Protein AF-A0A5C7XTY4-F1 (afdb_monomer)

Sequence (101 aa):
LANITTRSIVGGFVQPGQREVLAPFTARYFAAIPGVWERRSSEVAQTVVIGLYPSWDISEDALRAADHFLGGQLPPALRRLVVEGRAGVERSLKARAFDAE

Secondary structure (DSSP, 8-state):
--HHHHHHHHHHH--TT-HHHHTTHHHHHHHHHHHHHHHS-HHHHHHHHHHTS-TT--SHHHHHHHHHHHTS---HHHHHHHHHHHHHHHHHHHHHHHTT-

Foldseek 3Di:
DPLVVLLVVLQPPDDPPCLVVCVVVLLVLLVCLVVLCVPDDPSSSLSNLQSSLPLSPLDPVSLVSLVVSLVDDDDPVSNVSSVVSSVSSVVVNVVVVVVVD

Mean predicted aligned error: 3.04 Å

Structure (mmCIF, N/CA/C/O backbone):
data_AF-A0A5C7XTY4-F1
#
_entry.id   AF-A0A5C7XTY4-F1
#
loop_
_atom_site.group_PDB
_atom_site.id
_atom_site.type_symbol
_atom_site.label_atom_id
_atom_site.label_alt_id
_atom_site.label_comp_id
_atom_site.label_asym_id
_atom_site.label_entity_id
_atom_site.label_seq_id
_atom_site.pdbx_PDB_ins_code
_atom_site.Cartn_x
_atom_site.Cartn_y
_atom_site.Cartn_z
_atom_site.occupancy
_atom_site.B_iso_or_equiv
_atom_site.auth_seq_id
_atom_site.auth_comp_id
_atom_site.auth_asym_id
_atom_site.auth_atom_id
_atom_site.pdbx_PDB_model_num
ATOM 1 N N . LEU A 1 1 ? 15.311 10.224 -14.557 1.00 61.94 1 LEU A N 1
ATOM 2 C CA . LEU A 1 1 ? 15.045 10.985 -13.314 1.00 61.94 1 LEU A CA 1
ATOM 3 C C . LEU A 1 1 ? 16.126 10.612 -12.323 1.00 61.94 1 LEU A C 1
ATOM 5 O O . LEU A 1 1 ? 16.418 9.427 -12.225 1.00 61.94 1 LEU A O 1
ATOM 9 N N . ALA A 1 2 ? 16.726 11.576 -11.628 1.00 81.44 2 ALA A N 1
ATOM 10 C CA . ALA A 1 2 ? 17.618 11.235 -10.527 1.00 81.44 2 ALA A CA 1
ATOM 11 C C . ALA A 1 2 ? 16.810 10.502 -9.438 1.00 81.44 2 ALA A C 1
ATOM 13 O O . ALA A 1 2 ? 15.650 10.850 -9.195 1.00 81.44 2 ALA A O 1
ATOM 14 N N . ASN A 1 3 ? 17.399 9.499 -8.780 1.00 82.94 3 ASN A N 1
ATOM 15 C CA . ASN A 1 3 ? 16.714 8.742 -7.721 1.00 82.94 3 ASN A CA 1
ATOM 16 C C . ASN A 1 3 ? 16.175 9.668 -6.620 1.00 82.94 3 ASN A C 1
ATOM 18 O O . ASN A 1 3 ? 15.078 9.444 -6.107 1.00 82.94 3 ASN A O 1
ATOM 22 N N . ILE A 1 4 ? 16.896 10.759 -6.332 1.00 87.81 4 ILE A N 1
ATOM 23 C CA . ILE A 1 4 ? 16.464 11.776 -5.371 1.00 87.81 4 ILE A CA 1
ATOM 24 C C . ILE A 1 4 ? 15.127 12.415 -5.761 1.00 87.81 4 ILE A C 1
ATOM 26 O O . ILE A 1 4 ? 14.244 12.510 -4.920 1.00 87.81 4 ILE A O 1
ATOM 30 N N . THR A 1 5 ? 14.917 12.753 -7.036 1.00 90.88 5 THR A N 1
ATOM 31 C CA . THR A 1 5 ? 13.664 13.361 -7.503 1.00 90.88 5 THR A CA 1
ATOM 32 C C . THR A 1 5 ? 12.481 12.424 -7.281 1.00 90.88 5 THR A C 1
ATOM 34 O O . THR A 1 5 ? 11.434 12.856 -6.811 1.00 90.88 5 THR A O 1
ATOM 37 N N . THR A 1 6 ? 12.650 11.129 -7.565 1.00 92.12 6 THR A N 1
ATOM 38 C CA . THR A 1 6 ? 11.586 10.139 -7.334 1.00 92.12 6 THR A CA 1
ATOM 39 C C . THR A 1 6 ? 11.259 10.030 -5.850 1.00 92.12 6 THR A C 1
ATOM 41 O O . THR A 1 6 ? 10.090 10.062 -5.478 1.00 92.12 6 THR A O 1
ATOM 44 N N . ARG A 1 7 ? 12.286 9.960 -4.996 1.00 92.81 7 ARG A N 1
ATOM 45 C CA . ARG A 1 7 ? 12.114 9.905 -3.541 1.00 92.81 7 ARG A CA 1
ATOM 46 C C . ARG A 1 7 ? 11.392 11.144 -3.008 1.00 92.81 7 ARG A C 1
ATOM 48 O O . ARG A 1 7 ? 10.486 10.995 -2.197 1.00 92.81 7 ARG A O 1
ATOM 55 N N . SER A 1 8 ? 11.749 12.336 -3.487 1.00 93.69 8 SER A 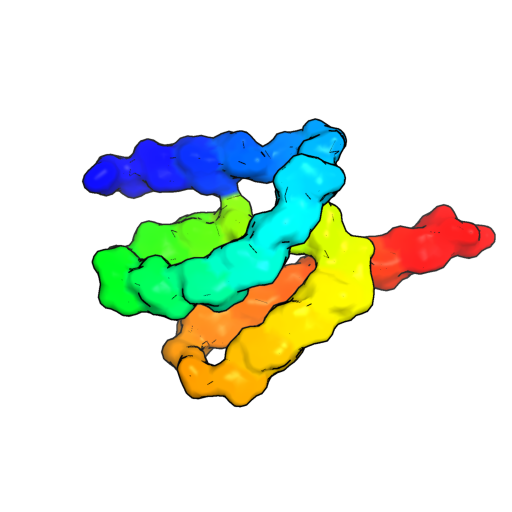N 1
ATOM 56 C CA . SER A 1 8 ? 11.096 13.592 -3.102 1.00 93.69 8 SER A CA 1
ATOM 57 C C . SER A 1 8 ? 9.624 13.632 -3.515 1.00 93.69 8 SER A C 1
ATOM 59 O O . SER A 1 8 ? 8.787 14.024 -2.709 1.00 93.69 8 SER A O 1
ATOM 61 N N . ILE A 1 9 ? 9.291 13.188 -4.733 1.00 93.69 9 ILE A N 1
ATOM 62 C CA . ILE A 1 9 ? 7.895 13.119 -5.198 1.00 93.69 9 ILE A CA 1
ATOM 63 C C . ILE A 1 9 ? 7.094 12.134 -4.343 1.00 93.69 9 ILE A C 1
ATOM 65 O O . ILE A 1 9 ? 6.014 12.472 -3.868 1.00 93.69 9 ILE A O 1
ATOM 69 N N . VAL A 1 10 ? 7.634 10.933 -4.122 1.00 94.69 10 VAL A N 1
ATOM 70 C CA . VAL A 1 10 ? 6.978 9.892 -3.321 1.00 94.69 10 VAL A CA 1
ATOM 71 C C . VAL A 1 10 ? 6.742 10.373 -1.888 1.00 94.69 10 VAL A C 1
ATOM 73 O O . VAL A 1 10 ? 5.622 10.288 -1.397 1.00 94.69 10 VAL A O 1
ATOM 76 N N . GLY A 1 11 ? 7.761 10.946 -1.243 1.00 93.56 11 GLY A N 1
ATOM 77 C CA . GLY A 1 11 ? 7.645 11.466 0.122 1.00 93.56 11 GLY A CA 1
ATOM 78 C C . GLY A 1 11 ? 6.699 12.663 0.260 1.00 93.56 11 GLY A C 1
ATOM 79 O O . GLY A 1 11 ? 6.198 12.913 1.350 1.00 93.56 11 GLY A O 1
ATOM 80 N N . GLY A 1 12 ? 6.432 13.393 -0.827 1.00 94.12 12 GLY A N 1
ATOM 81 C CA . GLY A 1 12 ? 5.504 14.524 -0.834 1.00 94.12 12 GLY A CA 1
ATOM 82 C C . GLY A 1 12 ? 4.035 14.145 -1.037 1.00 94.12 12 GLY A C 1
ATOM 83 O O . GLY A 1 12 ? 3.169 14.976 -0.773 1.00 94.12 12 GLY A O 1
ATOM 84 N N . PHE A 1 13 ? 3.742 12.926 -1.502 1.00 95.12 13 PHE A N 1
ATOM 85 C CA . PHE A 1 13 ? 2.400 12.545 -1.956 1.00 95.12 13 PHE A CA 1
ATOM 86 C C . PHE A 1 13 ? 1.379 12.415 -0.819 1.00 95.12 13 PHE A C 1
ATOM 88 O O . PHE A 1 13 ? 0.233 12.829 -0.970 1.00 95.12 13 PHE A O 1
ATOM 95 N N . VAL A 1 14 ? 1.790 11.845 0.315 1.00 92.94 14 VAL A N 1
ATOM 96 C CA . VAL A 1 14 ? 0.919 11.631 1.474 1.00 92.94 14 VAL A CA 1
ATOM 97 C C . VAL A 1 14 ? 1.179 12.727 2.497 1.00 92.94 14 VAL A C 1
ATOM 99 O O . VAL A 1 14 ? 2.258 12.765 3.084 1.00 92.94 14 VAL A O 1
ATOM 102 N N . GLN A 1 15 ? 0.192 13.591 2.744 1.00 92.44 15 GLN A N 1
ATOM 103 C CA . GLN A 1 15 ? 0.251 14.573 3.830 1.00 92.44 15 GLN A CA 1
ATOM 104 C C . GLN A 1 15 ? -0.833 14.317 4.887 1.00 92.44 15 GLN A C 1
ATOM 106 O O . GLN A 1 15 ? -1.915 13.806 4.568 1.00 92.44 15 GLN A O 1
ATOM 111 N N . PRO A 1 16 ? -0.583 14.686 6.158 1.00 90.38 16 PRO A N 1
ATOM 112 C CA . PRO A 1 16 ? -1.599 14.631 7.203 1.00 90.38 16 PRO A CA 1
ATOM 113 C C . PRO A 1 16 ? -2.884 15.366 6.796 1.00 90.38 16 PRO A C 1
ATOM 115 O O . PRO A 1 16 ? -2.843 16.430 6.186 1.00 90.38 16 PRO A O 1
ATOM 118 N N . GLY A 1 17 ? -4.040 14.788 7.130 1.00 91.94 17 GLY A N 1
ATOM 119 C CA . GLY A 1 17 ? -5.352 15.381 6.838 1.00 91.94 17 GLY A CA 1
ATOM 120 C C . GLY A 1 17 ? -5.897 15.140 5.423 1.00 91.94 17 GLY A C 1
ATOM 121 O O . GLY A 1 17 ? -7.060 15.428 5.182 1.00 91.94 17 GLY A O 1
ATOM 122 N N . GLN A 1 18 ? -5.134 14.543 4.500 1.00 94.19 18 GLN A N 1
ATOM 123 C CA . GLN A 1 18 ? -5.573 14.345 3.105 1.00 94.19 18 GLN A CA 1
ATOM 124 C C . GLN A 1 18 ? -6.314 13.023 2.831 1.00 94.19 18 GLN A C 1
ATOM 126 O O . GLN A 1 18 ? -6.460 12.632 1.675 1.00 94.19 18 GLN A O 1
ATOM 131 N N . ARG A 1 19 ? -6.786 12.312 3.864 1.00 91.75 19 ARG A N 1
ATOM 132 C CA . ARG A 1 19 ? -7.350 10.952 3.715 1.00 91.75 19 ARG A CA 1
ATOM 133 C C . ARG A 1 19 ? -8.477 10.881 2.679 1.00 91.75 19 ARG A C 1
ATOM 135 O O . ARG A 1 19 ? -8.469 9.979 1.852 1.00 91.75 19 ARG A O 1
ATOM 142 N N . GLU A 1 20 ? -9.399 11.842 2.694 1.00 93.19 20 GLU A N 1
ATOM 143 C CA . GLU A 1 20 ? -10.546 11.874 1.773 1.00 93.19 20 GLU A CA 1
ATOM 144 C C . GLU A 1 20 ? -10.113 12.057 0.311 1.00 93.19 20 GLU A C 1
ATOM 146 O O . GLU A 1 20 ? -10.555 11.321 -0.568 1.00 93.19 20 GLU A O 1
ATOM 151 N N . VAL A 1 21 ? -9.183 12.981 0.050 1.00 96.50 21 VAL A N 1
ATOM 152 C CA . VAL A 1 21 ? -8.649 13.235 -1.301 1.00 96.50 21 VAL A CA 1
ATOM 153 C C . VAL A 1 21 ? -7.819 12.049 -1.806 1.00 96.50 21 VAL A C 1
ATOM 155 O O . VAL A 1 21 ? -7.773 11.781 -3.008 1.00 96.50 21 VAL A O 1
ATOM 158 N N . LEU A 1 22 ? -7.179 11.318 -0.891 1.00 96.44 22 LEU 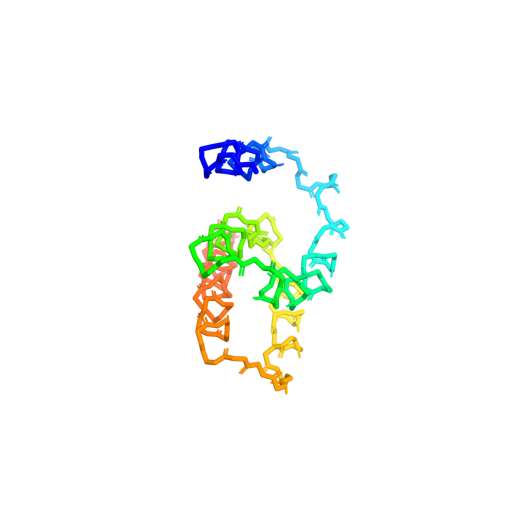A N 1
ATOM 159 C CA . LEU A 1 22 ? -6.367 10.146 -1.201 1.00 96.44 22 LEU A CA 1
ATOM 160 C C . LEU A 1 22 ? -7.182 8.851 -1.346 1.00 96.44 22 LEU A C 1
ATOM 162 O O . LEU A 1 22 ? -6.651 7.876 -1.877 1.00 96.44 22 LEU A O 1
ATOM 166 N N . ALA A 1 23 ? -8.458 8.820 -0.949 1.00 94.38 23 ALA A N 1
ATOM 167 C CA . ALA A 1 23 ? -9.287 7.611 -0.989 1.00 94.38 23 ALA A CA 1
ATOM 168 C C . ALA A 1 23 ? -9.296 6.893 -2.362 1.00 94.38 23 ALA A C 1
ATOM 170 O O . ALA A 1 23 ? -9.117 5.674 -2.400 1.00 94.38 23 ALA A O 1
ATOM 171 N N . PRO A 1 24 ? -9.374 7.588 -3.518 1.00 96.12 24 PRO A N 1
ATOM 172 C CA . PRO A 1 24 ? -9.333 6.922 -4.824 1.00 96.12 24 PRO A CA 1
ATOM 173 C C . PRO A 1 24 ? -7.982 6.266 -5.151 1.00 96.12 24 PRO A C 1
ATOM 175 O O . PRO A 1 24 ? -7.886 5.478 -6.096 1.00 96.12 24 PRO A O 1
ATOM 178 N N . PHE A 1 25 ? -6.912 6.618 -4.433 1.00 97.19 25 PHE A N 1
ATOM 179 C CA . PHE A 1 25 ? -5.558 6.183 -4.754 1.00 97.19 25 PHE A CA 1
ATOM 180 C C . PHE A 1 25 ? -5.207 4.798 -4.215 1.00 97.19 25 PHE A C 1
ATOM 182 O O . PHE A 1 25 ? -4.275 4.205 -4.747 1.00 97.19 25 PHE A O 1
ATOM 189 N N . THR A 1 26 ? -5.970 4.231 -3.274 1.00 97.25 26 THR A N 1
ATOM 190 C CA . THR A 1 26 ? -5.781 2.836 -2.832 1.00 97.25 26 THR A CA 1
ATOM 191 C C . THR A 1 26 ? -5.933 1.873 -4.013 1.00 97.25 26 THR A C 1
ATOM 193 O O . THR A 1 26 ? -5.027 1.099 -4.323 1.00 97.25 26 THR A O 1
ATOM 196 N N . ALA A 1 27 ? -7.038 1.978 -4.759 1.00 97.06 27 ALA A N 1
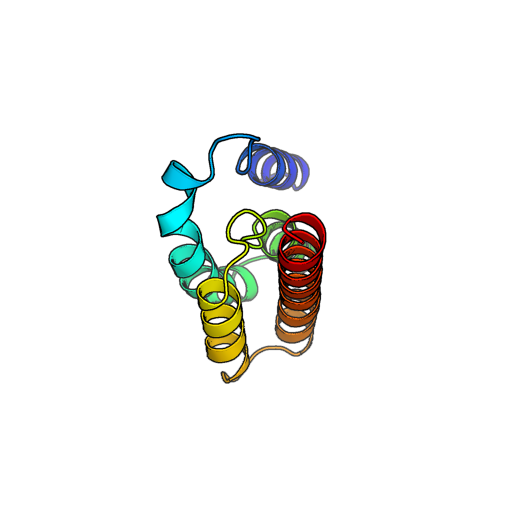ATOM 197 C CA . ALA A 1 27 ? -7.271 1.146 -5.940 1.00 97.06 27 ALA A CA 1
ATOM 198 C C . ALA A 1 27 ? -6.261 1.439 -7.065 1.00 97.06 27 ALA A C 1
ATOM 200 O O . ALA A 1 27 ? -5.736 0.522 -7.700 1.00 97.06 27 ALA A O 1
ATOM 201 N N . ARG A 1 28 ? -5.938 2.723 -7.291 1.00 98.00 28 ARG A N 1
ATOM 202 C CA . ARG A 1 28 ? -4.961 3.130 -8.317 1.00 98.00 28 ARG A CA 1
ATOM 203 C C . ARG A 1 28 ? -3.555 2.623 -8.015 1.00 98.00 28 ARG A C 1
ATOM 205 O O . ARG A 1 28 ? -2.838 2.277 -8.948 1.00 98.00 28 ARG A O 1
ATOM 212 N N . TYR A 1 29 ? -3.169 2.567 -6.743 1.00 98.38 29 TYR A N 1
ATOM 213 C CA . TYR A 1 29 ? -1.890 2.019 -6.311 1.00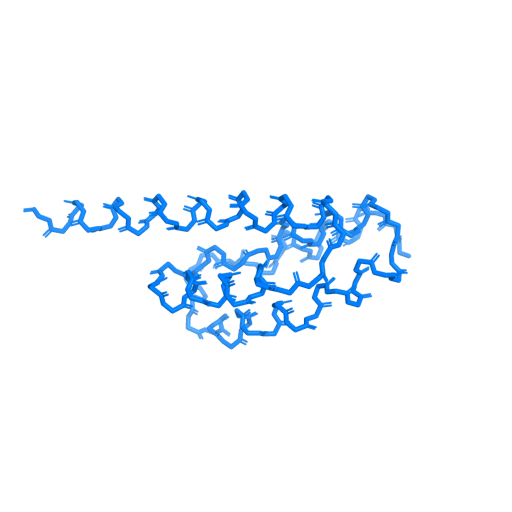 98.38 29 TYR A CA 1
ATOM 214 C C . TYR A 1 29 ? -1.760 0.556 -6.748 1.00 98.38 29 TYR A C 1
ATOM 216 O O . TYR A 1 29 ? -0.857 0.235 -7.522 1.00 98.38 29 TYR A O 1
ATOM 224 N N . PHE A 1 30 ? -2.700 -0.310 -6.354 1.00 98.38 30 PHE A N 1
ATOM 225 C CA . PHE A 1 30 ? -2.638 -1.736 -6.697 1.00 98.38 30 PHE A CA 1
ATOM 226 C C . PHE A 1 30 ? -2.716 -1.993 -8.207 1.00 98.38 30 PHE A C 1
ATOM 228 O O . PHE A 1 30 ? -2.036 -2.886 -8.707 1.00 98.38 30 PHE A O 1
ATOM 235 N N . ALA A 1 31 ? -3.465 -1.175 -8.952 1.00 98.06 31 ALA A N 1
ATOM 236 C CA . ALA A 1 31 ? -3.495 -1.252 -10.411 1.00 98.06 31 ALA A CA 1
ATOM 237 C C . ALA A 1 31 ? -2.159 -0.843 -11.067 1.00 98.06 31 ALA A C 1
ATOM 239 O O . ALA A 1 31 ? -1.790 -1.374 -12.114 1.00 98.06 31 ALA A O 1
ATOM 240 N N . ALA A 1 32 ? -1.424 0.105 -10.477 1.00 97.75 32 ALA A N 1
ATOM 241 C CA . ALA A 1 32 ? -0.233 0.693 -11.089 1.00 97.75 32 ALA A CA 1
ATOM 242 C C . ALA A 1 32 ? 1.074 -0.046 -10.759 1.00 97.75 32 ALA A C 1
ATOM 244 O O . ALA A 1 32 ? 1.970 -0.101 -11.610 1.00 97.75 32 ALA A O 1
ATOM 245 N N . ILE A 1 33 ? 1.219 -0.589 -9.542 1.00 97.81 33 ILE A N 1
ATOM 246 C CA . ILE A 1 33 ? 2.511 -1.117 -9.075 1.00 97.81 33 ILE A CA 1
ATOM 247 C C . ILE A 1 33 ? 3.092 -2.281 -9.897 1.00 97.81 33 ILE A C 1
ATOM 249 O O . ILE A 1 33 ? 4.319 -2.295 -10.020 1.00 97.81 33 ILE A O 1
ATOM 253 N N . PRO A 1 34 ? 2.321 -3.194 -10.535 1.00 97.19 34 PRO A N 1
ATOM 254 C CA . PRO A 1 34 ? 2.916 -4.217 -11.402 1.00 97.19 34 PRO A CA 1
ATOM 255 C C . PRO A 1 34 ? 3.682 -3.595 -12.572 1.00 97.19 34 PRO A C 1
ATOM 257 O O . PRO A 1 34 ? 4.853 -3.894 -12.794 1.00 97.19 34 PRO A O 1
ATOM 260 N N . GLY A 1 35 ? 3.073 -2.617 -13.249 1.00 97.06 35 GLY A N 1
ATOM 261 C CA . GLY A 1 35 ? 3.716 -1.928 -14.364 1.00 97.06 35 GLY A CA 1
ATOM 262 C C . GLY A 1 35 ? 4.910 -1.067 -13.937 1.00 97.06 35 GLY A C 1
ATOM 263 O O . GLY A 1 35 ? 5.856 -0.890 -14.704 1.00 97.06 35 GLY A O 1
ATOM 264 N N . VAL A 1 36 ? 4.902 -0.518 -12.718 1.00 96.31 36 VAL A N 1
ATOM 265 C CA . VAL A 1 36 ? 6.089 0.158 -12.162 1.00 96.31 36 VAL A CA 1
ATOM 266 C C . VAL A 1 36 ? 7.223 -0.843 -11.960 1.00 96.31 36 VAL A C 1
ATOM 268 O O . VAL A 1 36 ? 8.358 -0.545 -12.332 1.00 96.31 36 VAL A O 1
ATOM 271 N N . TRP A 1 37 ? 6.911 -2.014 -11.404 1.00 97.00 37 TRP A N 1
ATOM 272 C CA . TRP A 1 37 ? 7.875 -3.073 -11.129 1.00 97.00 37 TRP A CA 1
ATOM 273 C C . TRP A 1 37 ? 8.555 -3.596 -12.396 1.00 97.00 37 TRP A C 1
ATOM 275 O O . TRP A 1 37 ? 9.759 -3.826 -12.397 1.00 97.00 37 TRP A O 1
ATOM 285 N N . GLU A 1 38 ? 7.803 -3.725 -13.488 1.00 96.38 38 GLU A N 1
ATOM 286 C CA . GLU A 1 38 ? 8.320 -4.184 -14.782 1.00 96.38 38 GLU A CA 1
ATOM 287 C C . GLU A 1 38 ? 9.228 -3.157 -15.472 1.00 96.38 38 GLU A C 1
ATOM 289 O O . GLU A 1 38 ? 10.199 -3.523 -16.131 1.00 96.38 38 GLU A O 1
ATOM 294 N N . ARG A 1 39 ? 8.914 -1.859 -15.358 1.00 95.50 39 ARG A N 1
ATOM 295 C CA . ARG A 1 39 ? 9.552 -0.810 -16.178 1.00 95.50 39 ARG A CA 1
ATOM 296 C C . ARG A 1 39 ? 10.677 -0.050 -15.486 1.00 95.50 39 ARG A C 1
ATOM 298 O O . ARG A 1 39 ? 11.361 0.744 -16.136 1.00 95.50 39 ARG A O 1
ATOM 305 N N . ARG A 1 40 ? 10.815 -0.167 -14.166 1.00 94.50 40 ARG A N 1
ATOM 306 C CA . ARG A 1 40 ? 11.782 0.610 -13.378 1.00 94.50 40 ARG A CA 1
ATOM 307 C C . ARG A 1 40 ? 12.885 -0.284 -12.834 1.00 94.50 40 ARG A C 1
ATOM 309 O O . ARG A 1 40 ? 12.719 -1.488 -12.695 1.00 94.50 40 ARG A O 1
ATOM 316 N N . SER A 1 41 ? 14.022 0.326 -12.502 1.00 94.56 41 SER A N 1
ATOM 317 C CA . SER A 1 41 ? 15.062 -0.380 -11.756 1.00 94.56 41 SER A CA 1
ATOM 318 C C . SER A 1 41 ? 14.510 -0.862 -10.414 1.00 94.56 41 SER A C 1
ATOM 320 O O . SER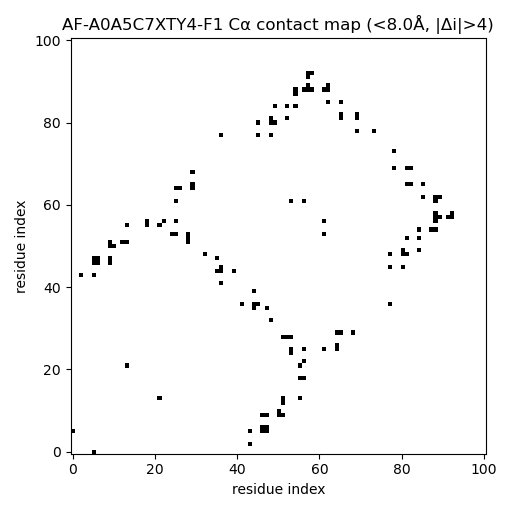 A 1 41 ? 13.610 -0.236 -9.849 1.00 94.56 41 SER A O 1
ATOM 322 N N . SER A 1 42 ? 15.086 -1.942 -9.880 1.00 93.50 42 SER A N 1
ATOM 323 C CA . SER A 1 42 ? 14.674 -2.509 -8.589 1.00 93.50 42 SER A CA 1
ATOM 324 C C . SER A 1 42 ? 14.656 -1.457 -7.471 1.00 93.50 42 SER A C 1
ATOM 326 O O . SER A 1 42 ? 13.697 -1.383 -6.712 1.00 93.50 42 SER A O 1
ATOM 328 N N . GLU A 1 43 ? 15.662 -0.580 -7.407 1.00 94.56 43 GLU A N 1
ATOM 329 C CA . GLU A 1 43 ? 15.736 0.495 -6.406 1.00 94.56 43 GLU A CA 1
ATOM 330 C C . GLU A 1 43 ? 14.574 1.501 -6.525 1.00 94.56 43 GLU A C 1
ATOM 332 O O . GLU A 1 43 ? 13.942 1.867 -5.528 1.00 94.56 43 GLU A O 1
ATOM 337 N N . VAL A 1 44 ? 14.259 1.936 -7.749 1.00 95.25 44 VAL A N 1
ATOM 338 C CA . VAL A 1 44 ? 13.171 2.890 -8.003 1.00 95.25 44 VAL A CA 1
ATOM 339 C C . VAL A 1 44 ? 11.815 2.236 -7.751 1.00 95.25 44 VAL A C 1
ATOM 341 O O . VAL A 1 44 ? 10.960 2.844 -7.108 1.00 95.25 44 VAL A O 1
ATOM 344 N N . ALA A 1 45 ? 11.621 0.997 -8.208 1.00 96.56 45 ALA A N 1
ATOM 345 C CA . ALA A 1 45 ? 10.394 0.245 -7.980 1.00 96.56 45 ALA A CA 1
ATOM 346 C C . ALA A 1 45 ? 10.130 0.046 -6.481 1.00 96.56 45 ALA A C 1
ATOM 348 O O . AL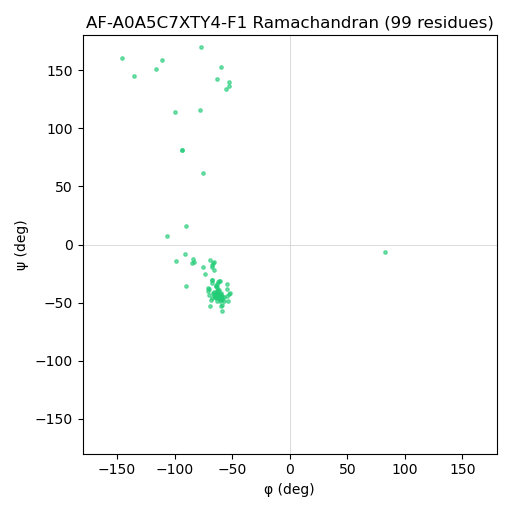A A 1 45 ? 9.037 0.353 -6.015 1.00 96.56 45 ALA A O 1
ATOM 349 N N . GLN A 1 46 ? 11.141 -0.366 -5.709 1.00 97.12 46 GLN A N 1
ATOM 350 C CA . GLN A 1 46 ? 11.038 -0.499 -4.252 1.00 97.12 46 GLN A CA 1
ATOM 351 C C . GLN A 1 46 ? 10.675 0.828 -3.579 1.00 97.12 46 GLN A C 1
ATOM 353 O O . GLN A 1 46 ? 9.763 0.866 -2.757 1.00 97.12 46 GLN A O 1
ATOM 358 N N . THR A 1 47 ? 11.334 1.927 -3.966 1.00 96.69 47 THR A N 1
ATOM 359 C CA . THR A 1 47 ? 11.040 3.267 -3.428 1.00 96.69 47 THR A CA 1
ATOM 360 C C . THR A 1 47 ? 9.572 3.645 -3.640 1.00 96.69 47 THR A C 1
ATOM 362 O O . THR A 1 47 ? 8.924 4.131 -2.715 1.00 96.69 47 THR A O 1
ATOM 365 N N . VAL A 1 48 ? 9.037 3.397 -4.839 1.00 96.94 48 VAL A N 1
ATOM 366 C CA . VAL A 1 48 ? 7.638 3.695 -5.175 1.00 96.94 48 VAL A CA 1
ATOM 367 C C . VAL A 1 48 ? 6.673 2.783 -4.418 1.00 96.94 48 VAL A C 1
ATOM 369 O O . VAL A 1 48 ? 5.721 3.279 -3.826 1.00 96.94 48 VAL A O 1
ATOM 372 N N . VAL A 1 49 ? 6.915 1.469 -4.409 1.00 98.00 49 VAL A N 1
ATOM 373 C CA . VAL A 1 49 ? 6.026 0.492 -3.757 1.00 98.00 49 VAL A CA 1
ATOM 374 C C . VAL A 1 49 ? 5.926 0.764 -2.260 1.00 98.00 49 VAL A C 1
ATOM 376 O O . VAL A 1 49 ? 4.816 0.798 -1.738 1.00 98.00 49 VAL A O 1
ATOM 379 N N . ILE A 1 50 ? 7.056 0.995 -1.587 1.00 97.25 50 ILE A N 1
ATOM 380 C CA . ILE A 1 50 ? 7.090 1.249 -0.142 1.00 97.25 50 ILE A CA 1
ATOM 381 C C . ILE A 1 50 ? 6.474 2.612 0.173 1.00 97.25 50 ILE A C 1
ATOM 383 O O . ILE A 1 50 ? 5.584 2.711 1.011 1.00 97.25 50 ILE A O 1
ATOM 387 N N . GLY A 1 51 ? 6.943 3.672 -0.489 1.00 96.19 51 GLY A N 1
ATOM 388 C CA . GLY A 1 51 ? 6.569 5.033 -0.112 1.00 96.19 51 GLY A CA 1
ATOM 389 C C . GLY A 1 51 ? 5.156 5.444 -0.528 1.00 96.19 51 GLY A C 1
ATOM 390 O O . GLY A 1 51 ? 4.619 6.381 0.052 1.00 96.19 51 GLY A O 1
ATOM 391 N N . LEU A 1 52 ? 4.545 4.753 -1.498 1.00 97.38 52 LEU A N 1
ATOM 392 C CA . LEU A 1 52 ? 3.156 4.992 -1.910 1.00 97.38 52 LEU A CA 1
ATOM 393 C C . LEU A 1 52 ? 2.179 3.908 -1.442 1.00 97.38 52 LEU A C 1
ATOM 395 O O . LEU A 1 52 ? 1.021 3.947 -1.857 1.00 97.38 52 LEU A O 1
ATOM 399 N N . TYR A 1 53 ? 2.606 2.951 -0.610 1.00 98.00 53 TYR A N 1
ATOM 400 C CA . TYR A 1 53 ? 1.669 1.991 -0.025 1.00 98.00 53 TYR A CA 1
ATOM 401 C C . TYR A 1 53 ? 0.546 2.753 0.712 1.00 98.00 53 TYR A C 1
ATOM 403 O O . TYR A 1 53 ? 0.869 3.687 1.453 1.00 98.00 53 TYR A O 1
ATOM 411 N N . PRO A 1 54 ? -0.745 2.401 0.530 1.00 97.31 54 PRO A N 1
ATOM 412 C CA . PRO A 1 54 ? -1.891 3.215 0.948 1.00 97.31 54 PRO A CA 1
ATOM 413 C C . PRO A 1 54 ? -2.145 3.182 2.463 1.00 97.31 54 PRO A C 1
ATOM 415 O O . PRO A 1 54 ? -3.197 2.775 2.939 1.00 97.31 54 PRO A O 1
ATOM 418 N N . SER A 1 55 ? -1.176 3.647 3.250 1.00 94.56 55 SER A N 1
ATOM 419 C CA . SER A 1 55 ? -1.213 3.670 4.718 1.00 94.56 55 SER A CA 1
ATOM 420 C C . SER A 1 55 ? -2.223 4.666 5.299 1.00 94.56 55 SER A C 1
ATOM 422 O O . SER A 1 55 ? -2.529 4.612 6.490 1.00 94.56 55 SER A O 1
ATOM 424 N N . TRP A 1 56 ? -2.759 5.575 4.478 1.00 94.69 56 TRP A N 1
ATOM 425 C CA . TRP A 1 56 ? -3.847 6.479 4.860 1.00 94.69 56 TRP A CA 1
ATOM 426 C C . TRP A 1 56 ? -5.203 5.766 4.964 1.00 94.69 56 TRP A C 1
ATOM 428 O O . TRP A 1 56 ? -6.073 6.228 5.709 1.00 94.69 56 TRP A O 1
ATOM 438 N N . ASP A 1 57 ? -5.376 4.657 4.242 1.00 96.19 57 ASP A N 1
ATOM 439 C CA . ASP A 1 57 ? -6.601 3.867 4.177 1.00 96.19 57 ASP A CA 1
ATOM 440 C C . ASP A 1 57 ? -6.538 2.728 5.201 1.00 96.19 57 ASP A C 1
ATOM 442 O O . ASP A 1 57 ? -6.149 1.597 4.919 1.00 96.19 57 ASP A O 1
ATOM 446 N N . ILE A 1 58 ? -6.847 3.069 6.452 1.00 95.75 58 ILE A N 1
ATOM 447 C CA . ILE A 1 58 ? -6.886 2.114 7.564 1.00 95.75 58 ILE A CA 1
ATOM 448 C C . ILE A 1 58 ? -8.324 1.617 7.694 1.00 95.75 58 ILE A C 1
ATOM 450 O O . ILE A 1 58 ? -9.105 2.144 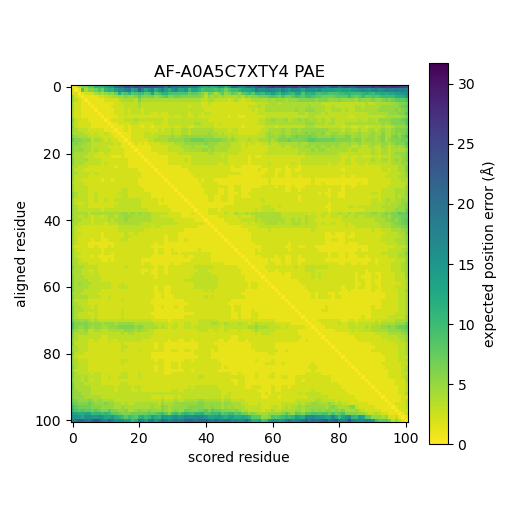8.490 1.00 95.75 58 ILE A O 1
ATOM 454 N N . SER A 1 59 ? -8.663 0.648 6.847 1.00 95.81 59 SER A N 1
ATOM 455 C CA . SER A 1 59 ? -9.989 0.046 6.722 1.00 95.81 59 SER A CA 1
ATOM 456 C C . SER A 1 59 ? -9.888 -1.443 6.369 1.00 95.81 59 SER A C 1
ATOM 458 O O . SER A 1 59 ? -8.872 -1.910 5.849 1.00 95.81 59 SER A O 1
ATOM 460 N N . GLU A 1 60 ? -10.962 -2.194 6.615 1.00 97.06 60 GLU A N 1
ATOM 461 C CA . GLU A 1 60 ? -11.081 -3.583 6.145 1.00 97.06 60 GLU A CA 1
ATOM 462 C C . GLU A 1 60 ? -11.051 -3.671 4.609 1.00 97.06 60 GLU A C 1
ATOM 464 O O . GLU A 1 60 ? -10.516 -4.621 4.040 1.00 97.06 60 GLU A O 1
ATOM 469 N N . ASP A 1 61 ? -11.573 -2.655 3.913 1.00 96.50 61 ASP A N 1
ATOM 470 C CA . ASP A 1 61 ? -11.529 -2.575 2.451 1.00 96.50 61 ASP A CA 1
ATOM 471 C C . ASP A 1 61 ? -10.101 -2.494 1.909 1.00 96.50 61 ASP A C 1
ATOM 473 O O . ASP A 1 61 ? -9.777 -3.169 0.929 1.00 96.50 61 ASP A O 1
ATOM 477 N N . ALA A 1 62 ? -9.221 -1.742 2.573 1.00 96.56 62 ALA A N 1
ATOM 478 C CA . ALA A 1 62 ? -7.810 -1.684 2.211 1.00 96.56 62 ALA A CA 1
ATOM 479 C C . ALA A 1 62 ? -7.112 -3.043 2.376 1.00 96.56 62 ALA A C 1
ATOM 481 O O . ALA A 1 62 ? -6.328 -3.446 1.511 1.00 96.56 62 ALA A O 1
ATOM 482 N N . LEU A 1 63 ? -7.426 -3.782 3.449 1.00 98.31 63 LEU A N 1
ATOM 483 C CA . LEU A 1 63 ? -6.910 -5.139 3.655 1.00 98.31 63 LEU A CA 1
ATOM 484 C C . LEU A 1 63 ? -7.415 -6.094 2.569 1.00 98.31 63 LEU A C 1
ATOM 486 O O . LEU A 1 63 ? -6.610 -6.814 1.978 1.00 98.31 63 LEU A O 1
ATOM 490 N N . ARG A 1 64 ? -8.709 -6.034 2.226 1.00 98.44 64 ARG A N 1
ATOM 491 C CA . ARG A 1 64 ? -9.290 -6.815 1.122 1.00 98.44 64 ARG A CA 1
ATOM 492 C C . ARG A 1 64 ? -8.640 -6.499 -0.223 1.00 98.44 64 ARG A C 1
ATOM 494 O O . ARG A 1 64 ? -8.370 -7.418 -0.994 1.00 98.44 64 ARG A O 1
ATOM 501 N N . ALA A 1 65 ? -8.361 -5.228 -0.509 1.00 98.12 65 ALA A N 1
ATOM 502 C CA . ALA A 1 65 ? -7.675 -4.822 -1.734 1.00 98.12 65 ALA A CA 1
ATOM 503 C C . ALA A 1 65 ? -6.246 -5.391 -1.799 1.00 98.12 65 ALA A C 1
ATOM 505 O O . ALA A 1 65 ? -5.834 -5.910 -2.841 1.00 98.12 65 ALA A O 1
ATOM 506 N N . ALA A 1 66 ? -5.515 -5.358 -0.680 1.00 98.50 66 ALA A N 1
ATOM 507 C CA . ALA A 1 66 ? -4.191 -5.964 -0.581 1.00 98.50 66 ALA A CA 1
ATOM 508 C C . ALA A 1 66 ? -4.245 -7.490 -0.758 1.00 98.50 66 ALA A C 1
ATOM 510 O O . ALA A 1 66 ? -3.441 -8.044 -1.507 1.00 98.50 66 ALA A O 1
ATOM 511 N N . ASP A 1 67 ? -5.203 -8.166 -0.122 1.00 98.62 67 ASP A N 1
ATOM 512 C CA . ASP A 1 67 ? -5.387 -9.617 -0.232 1.00 98.62 67 ASP A CA 1
ATOM 513 C C . ASP A 1 67 ? -5.744 -10.043 -1.657 1.00 98.62 67 ASP A C 1
ATOM 515 O O . ASP A 1 67 ? -5.161 -10.992 -2.186 1.00 98.62 67 ASP A O 1
ATOM 519 N N . HIS A 1 68 ? -6.630 -9.296 -2.319 1.00 98.44 68 HIS A N 1
ATOM 520 C CA . HIS A 1 68 ? -6.956 -9.514 -3.725 1.00 98.44 68 HIS A CA 1
ATOM 521 C C . HIS A 1 68 ? -5.711 -9.401 -4.614 1.00 98.44 68 HIS A C 1
ATOM 523 O O . HIS A 1 68 ? -5.440 -10.295 -5.416 1.00 98.44 68 HIS A O 1
ATOM 529 N N . PHE A 1 69 ? -4.913 -8.342 -4.435 1.00 98.50 69 PHE A N 1
ATOM 530 C CA . PHE A 1 69 ? -3.662 -8.165 -5.172 1.00 98.50 69 PHE A CA 1
ATOM 531 C C . PHE A 1 69 ? -2.681 -9.323 -4.926 1.00 98.50 69 PHE A C 1
ATOM 533 O O . PHE A 1 69 ? -2.096 -9.867 -5.863 1.00 98.50 69 PHE A O 1
ATOM 540 N N . LEU A 1 70 ? -2.526 -9.741 -3.667 1.00 98.44 70 LEU A N 1
ATOM 541 C CA . LEU A 1 70 ? -1.644 -10.838 -3.260 1.00 98.44 70 LEU A CA 1
ATOM 542 C C . LEU A 1 70 ? -2.109 -12.215 -3.761 1.00 98.44 70 LEU A C 1
ATOM 544 O O . LEU A 1 70 ? -1.286 -13.133 -3.841 1.00 98.44 70 LEU A O 1
ATOM 548 N N . GLY A 1 71 ? -3.380 -12.372 -4.131 1.00 98.12 71 GLY A N 1
ATOM 549 C CA . GLY A 1 71 ? -3.896 -13.578 -4.785 1.00 98.12 71 GLY A CA 1
ATOM 550 C C . GLY A 1 71 ? -3.347 -13.802 -6.201 1.00 98.12 71 GLY A C 1
ATOM 551 O O . GLY A 1 71 ? -3.406 -14.920 -6.710 1.00 98.12 71 GLY A O 1
ATOM 552 N N . GLY A 1 72 ? -2.779 -12.769 -6.832 1.00 96.12 72 GLY A N 1
ATOM 553 C CA . GLY A 1 72 ? -2.201 -12.846 -8.172 1.00 96.12 72 GLY A CA 1
ATOM 554 C C . GLY A 1 72 ? -0.817 -13.506 -8.243 1.00 96.12 72 GLY A C 1
ATOM 555 O O . GLY A 1 72 ? -0.137 -13.740 -7.240 1.00 96.12 72 GLY A O 1
ATOM 556 N N . GLN A 1 73 ? -0.360 -13.767 -9.471 1.00 96.06 73 GLN A N 1
ATOM 557 C CA . GLN A 1 73 ? 1.026 -14.155 -9.747 1.00 96.06 73 GLN A CA 1
ATOM 558 C C . GLN A 1 73 ? 1.915 -12.907 -9.707 1.00 96.06 73 GLN A C 1
ATOM 560 O O . GLN A 1 73 ? 1.744 -11.992 -10.508 1.00 96.06 73 GLN A O 1
ATOM 565 N N . LEU A 1 74 ? 2.849 -12.858 -8.755 1.00 96.81 74 LEU A N 1
ATOM 566 C CA . LEU A 1 74 ? 3.680 -11.685 -8.479 1.00 96.81 74 LEU A CA 1
ATOM 567 C C . LEU A 1 74 ? 5.144 -12.097 -8.291 1.00 96.81 74 LEU A C 1
ATOM 569 O O . LEU A 1 74 ? 5.398 -13.127 -7.656 1.00 96.81 74 LEU A O 1
ATOM 573 N N . PRO A 1 75 ? 6.116 -11.274 -8.729 1.00 97.12 75 PRO A N 1
ATOM 574 C CA . PRO A 1 75 ? 7.512 -11.453 -8.350 1.00 97.12 75 PRO A CA 1
ATOM 575 C C . PRO A 1 75 ? 7.666 -11.539 -6.817 1.00 97.12 75 PRO A C 1
ATOM 577 O O . PRO A 1 75 ? 7.071 -10.716 -6.111 1.00 97.12 75 PRO A O 1
ATOM 580 N N . PRO A 1 76 ? 8.480 -12.468 -6.271 1.00 97.62 76 PRO A N 1
ATOM 581 C CA . PRO A 1 76 ? 8.575 -12.685 -4.823 1.00 97.62 76 PRO A CA 1
ATOM 582 C C . PRO A 1 76 ? 8.912 -11.426 -4.015 1.00 97.62 76 PRO A C 1
ATOM 584 O O . PRO A 1 76 ? 8.346 -11.199 -2.947 1.00 97.62 76 PRO A O 1
ATOM 587 N N . ALA A 1 77 ? 9.790 -10.571 -4.544 1.00 97.56 77 ALA A N 1
ATOM 588 C CA . ALA A 1 77 ? 10.155 -9.314 -3.900 1.00 97.56 77 ALA A CA 1
ATOM 589 C C . ALA A 1 77 ? 8.984 -8.313 -3.854 1.00 97.56 77 ALA A C 1
ATOM 591 O O . ALA A 1 77 ? 8.754 -7.714 -2.809 1.00 97.56 77 ALA A O 1
ATOM 592 N N . LEU A 1 78 ? 8.191 -8.185 -4.926 1.00 98.25 78 LEU A N 1
ATOM 593 C CA . LEU A 1 78 ? 6.997 -7.330 -4.931 1.00 98.25 78 LEU A CA 1
ATOM 594 C C . LEU A 1 78 ? 5.949 -7.841 -3.939 1.00 98.25 78 LEU A C 1
ATOM 596 O O . LEU A 1 78 ? 5.424 -7.069 -3.138 1.00 98.25 78 LEU A O 1
ATOM 600 N N . ARG A 1 79 ? 5.690 -9.155 -3.954 1.00 98.56 79 ARG A N 1
ATOM 601 C CA . ARG A 1 79 ? 4.786 -9.811 -3.000 1.00 98.56 79 ARG A CA 1
ATOM 602 C C . ARG A 1 79 ? 5.184 -9.485 -1.562 1.00 98.56 79 ARG A C 1
ATOM 604 O O . ARG A 1 79 ? 4.332 -9.080 -0.778 1.00 98.56 79 ARG A O 1
ATOM 611 N N . ARG A 1 80 ? 6.469 -9.631 -1.227 1.00 98.56 80 ARG A N 1
ATOM 612 C CA . ARG A 1 80 ? 6.987 -9.356 0.117 1.00 98.56 80 ARG A CA 1
ATOM 613 C C . ARG A 1 80 ? 6.686 -7.924 0.570 1.00 98.56 80 ARG A C 1
ATOM 615 O O . ARG A 1 80 ? 6.163 -7.747 1.663 1.00 98.56 80 ARG A O 1
ATOM 622 N N . LEU A 1 81 ? 6.963 -6.923 -0.266 1.00 98.50 81 LEU A N 1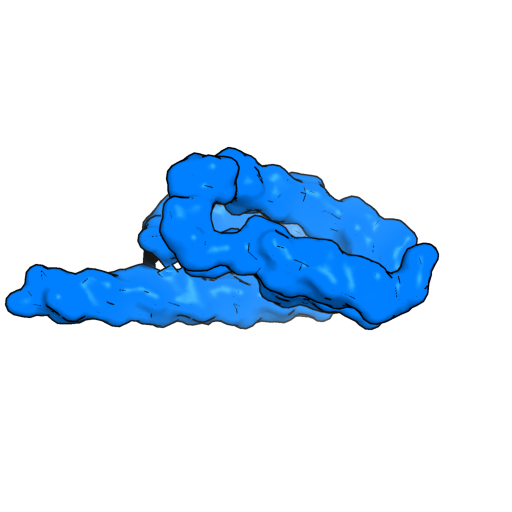
ATOM 623 C CA . LEU A 1 81 ? 6.732 -5.516 0.090 1.00 98.50 81 LEU A CA 1
ATOM 624 C C . LEU A 1 81 ? 5.252 -5.217 0.353 1.00 98.50 81 LEU A C 1
ATOM 626 O O . LEU A 1 81 ? 4.920 -4.490 1.287 1.00 98.50 81 LEU A O 1
ATOM 630 N N . VAL A 1 82 ?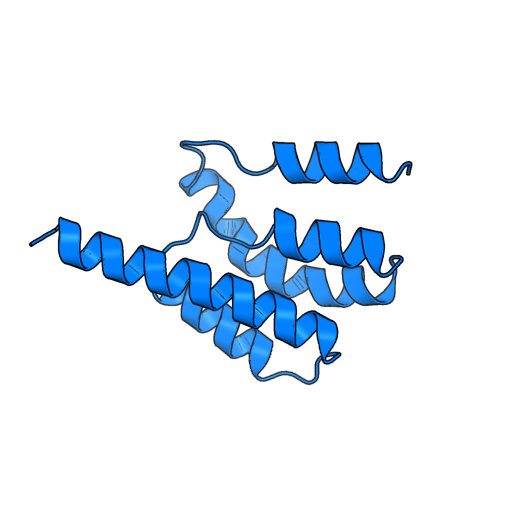 4.353 -5.803 -0.442 1.00 98.56 82 VAL A N 1
ATOM 631 C CA . VAL A 1 82 ? 2.907 -5.620 -0.256 1.00 98.56 82 VAL A CA 1
ATOM 632 C C . VAL A 1 82 ? 2.408 -6.319 1.012 1.00 98.56 82 VAL A C 1
ATOM 634 O O . VAL A 1 82 ? 1.580 -5.752 1.723 1.00 98.56 82 VAL A O 1
ATOM 637 N N . VAL A 1 83 ? 2.936 -7.506 1.339 1.00 98.69 83 VAL A N 1
ATOM 638 C CA . VAL A 1 83 ? 2.646 -8.197 2.611 1.00 98.69 83 VAL A CA 1
ATOM 639 C C . VAL A 1 83 ? 3.084 -7.350 3.809 1.00 98.69 83 VAL A C 1
ATOM 641 O O . VAL A 1 83 ? 2.317 -7.186 4.757 1.00 98.69 83 VAL A O 1
ATOM 644 N N . GLU A 1 84 ? 4.290 -6.781 3.766 1.00 98.62 84 GLU A N 1
ATOM 645 C CA . GLU A 1 84 ? 4.810 -5.917 4.833 1.00 98.62 84 GLU A CA 1
ATOM 646 C C . GLU A 1 84 ? 3.954 -4.648 5.007 1.00 98.62 84 GLU A C 1
ATOM 648 O O . GLU A 1 84 ? 3.597 -4.295 6.135 1.00 98.62 84 GLU A O 1
ATOM 653 N N . GLY A 1 85 ? 3.555 -4.001 3.905 1.00 98.25 85 GLY A N 1
ATOM 654 C CA . GLY A 1 85 ? 2.644 -2.852 3.933 1.00 98.25 85 GLY A CA 1
ATOM 655 C C . GLY A 1 85 ? 1.274 -3.195 4.530 1.00 98.25 85 GLY A C 1
ATOM 656 O O . GLY A 1 85 ? 0.785 -2.480 5.409 1.00 98.25 85 GLY A O 1
ATOM 657 N N . ARG A 1 86 ? 0.693 -4.336 4.131 1.00 98.50 86 ARG A N 1
ATOM 658 C CA . ARG A 1 86 ? -0.597 -4.832 4.643 1.00 98.50 86 ARG A CA 1
ATOM 659 C C . ARG A 1 86 ? -0.550 -5.062 6.148 1.00 98.50 86 ARG A C 1
ATOM 661 O O . ARG A 1 86 ? -1.456 -4.636 6.859 1.00 98.50 86 ARG A O 1
ATOM 668 N N . ALA A 1 87 ? 0.518 -5.686 6.642 1.00 98.50 87 ALA A N 1
ATOM 669 C CA . ALA A 1 87 ? 0.726 -5.884 8.075 1.00 98.50 87 ALA A CA 1
ATOM 670 C C . ALA A 1 87 ? 0.801 -4.548 8.842 1.00 98.50 87 ALA A C 1
ATOM 672 O O . ALA A 1 87 ? 0.383 -4.470 9.997 1.00 98.50 87 ALA A O 1
ATOM 673 N N . GLY A 1 88 ? 1.305 -3.483 8.210 1.00 97.62 88 GLY A N 1
ATOM 674 C CA . GLY A 1 88 ? 1.243 -2.123 8.747 1.00 97.62 88 GLY A CA 1
ATOM 675 C C . GLY A 1 88 ? -0.194 -1.644 8.967 1.00 97.62 88 GLY A C 1
ATOM 676 O O . GLY A 1 88 ? -0.535 -1.253 10.082 1.00 97.62 88 GLY A O 1
ATOM 677 N N . VAL A 1 89 ? -1.037 -1.740 7.936 1.00 97.25 89 VAL A N 1
ATOM 678 C CA . VAL A 1 89 ? -2.453 -1.332 7.998 1.00 97.25 89 VAL A CA 1
ATOM 679 C C . VAL A 1 89 ? -3.239 -2.168 9.004 1.00 97.25 89 VAL A C 1
ATOM 681 O O . VAL A 1 89 ? -3.981 -1.610 9.807 1.00 97.25 89 VAL A O 1
ATOM 684 N N . GLU A 1 90 ? -3.028 -3.485 9.028 1.00 98.19 90 GLU A N 1
ATOM 685 C CA . GLU A 1 90 ? -3.694 -4.385 9.974 1.00 98.19 90 GLU A CA 1
ATOM 686 C C . GLU A 1 90 ? -3.397 -3.997 11.430 1.00 98.19 90 GLU A C 1
ATOM 688 O O . GLU A 1 90 ? -4.304 -3.932 12.261 1.00 98.19 90 GLU A O 1
ATOM 693 N N . ARG A 1 91 ? -2.133 -3.685 11.747 1.00 97.75 91 ARG A N 1
ATOM 694 C CA . ARG A 1 91 ? -1.759 -3.201 13.084 1.00 97.75 91 ARG A CA 1
ATOM 695 C C . ARG A 1 91 ? -2.429 -1.872 13.415 1.00 97.75 91 ARG A C 1
ATOM 697 O O . ARG A 1 91 ? -2.932 -1.718 14.524 1.00 97.75 91 ARG A O 1
ATOM 704 N N . SER A 1 92 ? -2.461 -0.930 12.473 1.00 95.94 92 SER A N 1
ATOM 705 C CA . SER A 1 92 ? -3.125 0.360 12.679 1.00 95.94 92 SER A CA 1
ATOM 706 C C . SER A 1 92 ? -4.634 0.221 12.882 1.00 95.94 92 SER A C 1
ATOM 708 O O . SER A 1 92 ? -5.203 0.966 13.676 1.00 95.94 92 SER A O 1
ATOM 710 N N . LEU A 1 93 ? -5.282 -0.726 12.201 1.00 95.56 93 LEU A N 1
ATOM 711 C CA . LEU A 1 93 ? -6.711 -0.987 12.361 1.00 95.56 93 LEU A CA 1
ATOM 712 C C . LEU A 1 93 ? -7.019 -1.551 13.754 1.00 95.56 93 LEU A C 1
ATOM 714 O O . LEU A 1 93 ? -7.905 -1.040 14.433 1.00 95.56 93 LEU A O 1
ATOM 718 N N . LYS A 1 94 ? -6.227 -2.528 14.217 1.00 96.12 94 LYS A N 1
ATOM 719 C CA . LYS A 1 94 ? -6.340 -3.089 15.575 1.00 96.12 94 LYS A CA 1
ATOM 720 C C . LYS A 1 94 ? -6.113 -2.034 16.660 1.00 96.12 94 LYS A C 1
ATOM 722 O O . LYS A 1 94 ? -6.867 -1.996 17.623 1.00 96.12 94 LYS A O 1
ATOM 727 N N . ALA A 1 95 ? -5.119 -1.161 16.483 1.00 95.69 95 ALA A N 1
ATOM 728 C CA . ALA A 1 95 ? -4.859 -0.068 17.419 1.00 95.69 95 ALA A CA 1
ATOM 729 C C . ALA A 1 95 ? -6.052 0.899 17.522 1.00 95.69 95 ALA A C 1
ATOM 731 O O . ALA A 1 95 ? -6.470 1.228 18.622 1.00 95.69 95 ALA A O 1
ATOM 732 N N . ARG A 1 96 ? -6.662 1.285 16.391 1.00 92.44 96 ARG A N 1
ATOM 733 C CA . ARG A 1 96 ? -7.856 2.152 16.393 1.00 92.44 96 ARG A CA 1
ATOM 734 C C . ARG A 1 96 ? -9.068 1.521 17.067 1.00 92.44 96 ARG A C 1
ATOM 736 O O . ARG A 1 96 ? -9.846 2.245 17.673 1.00 92.44 96 ARG A O 1
ATOM 743 N N . ALA A 1 97 ? -9.258 0.212 16.901 1.00 91.75 97 ALA A N 1
ATOM 744 C CA . ALA A 1 97 ? -10.346 -0.501 17.560 1.00 91.75 97 ALA A CA 1
ATOM 745 C C . ALA A 1 97 ? -10.151 -0.508 19.082 1.00 91.75 97 ALA A C 1
ATOM 747 O O . ALA A 1 97 ? -11.097 -0.231 19.804 1.00 91.75 97 ALA A O 1
ATOM 748 N N . PHE A 1 98 ? -8.920 -0.745 19.541 1.00 92.75 98 PHE A N 1
ATOM 749 C CA . PHE A 1 98 ? -8.573 -0.712 20.961 1.00 92.75 98 PHE A CA 1
ATOM 750 C C . PHE A 1 98 ? -8.704 0.690 21.576 1.00 92.75 98 PHE A C 1
ATOM 752 O O . PHE A 1 98 ? -9.273 0.825 22.646 1.00 92.75 98 PHE A O 1
ATOM 759 N N . ASP A 1 99 ? -8.236 1.743 20.894 1.00 92.12 99 ASP A N 1
ATOM 760 C CA . ASP A 1 99 ? -8.335 3.130 21.387 1.00 92.12 99 ASP A CA 1
ATOM 761 C C . ASP A 1 99 ? -9.788 3.652 21.477 1.00 92.12 99 ASP A C 1
ATOM 763 O O . ASP A 1 99 ? -10.028 4.713 22.053 1.00 92.12 99 ASP A O 1
ATOM 767 N N . ALA A 1 100 ? -10.745 2.964 20.846 1.00 84.62 100 ALA A N 1
ATOM 768 C CA . ALA A 1 100 ? -12.163 3.320 20.864 1.00 84.62 100 ALA A CA 1
ATOM 769 C C . ALA A 1 100 ? -12.953 2.651 22.009 1.00 84.62 100 ALA A C 1
ATOM 771 O O . ALA A 1 100 ? -14.128 2.986 22.186 1.00 84.62 100 ALA A O 1
ATOM 772 N N . GLU A 1 101 ? -12.330 1.720 22.740 1.00 62.38 101 GLU A N 1
ATOM 773 C CA . GLU A 1 101 ? -12.860 1.065 23.949 1.00 62.38 101 GLU A CA 1
ATOM 774 C C . GLU A 1 101 ? -12.502 1.851 25.222 1.00 62.38 101 GLU A C 1
ATOM 776 O O . GLU A 1 101 ? -13.380 1.929 26.114 1.00 62.38 101 GLU A O 1
#

Nearest PDB structures (foldseek):
  8t41-assembly1_A  TM=9.746E-01  e=1.215E-07  Mycobacterium tuberculosis
  7v9q-assembly1_A  TM=9.777E-01  e=1.779E-06  Saccharopolyspora erythraea NRRL 2338
  7v9p-assembly2_B  TM=9.892E-01  e=4.044E-06  Saccharopolyspora erythraea NRRL 2338
  7v9p-assembly1_A  TM=9.893E-01  e=5.318E-06  Saccharopolyspora erythraea NRRL 2338
  7v9o-assembly1_A  TM=9.816E-01  e=8.706E-06  Saccharopolyspora erythraea NRRL 2338

Solvent-accessible surface area (backbone atoms only — not comparable to full-atom values): 6001 Å² total; per-residue (Å²): 131,60,69,66,59,55,51,52,53,40,67,62,69,73,57,92,91,42,51,78,84,45,56,72,46,50,64,50,42,70,72,43,50,63,61,40,53,75,75,41,56,70,72,57,26,50,52,48,56,65,56,58,48,56,72,76,53,62,48,73,67,48,51,52,53,49,51,57,59,66,73,51,94,66,60,70,70,60,48,49,54,53,52,56,50,46,55,50,34,53,52,54,41,54,50,54,57,57,77,72,110

Radius of gyration: 13.96 Å; Cα contacts (8 Å, |Δi|>4): 72; chains: 1; bounding box: 30×30×40 Å

pLDDT: mean 95.02, std 5.64, range [61.94, 98.69]